Protein AF-A0A0R3X999-F1 (afdb_monomer)

Organism: Hydatigena taeniaeformis (NCBI:txid6205)

Secondary structure (DSSP, 8-state):
-HHHHHHHHHHHHHHHHHHHHHHHHHHHHHHHHHHHHHHHHHHHHHHHHHHHHHHHHHHHHS--SHHHHHHHHHHHHHHHHHHHHHHHHHHHHHHHHHHHHT-

Radius of gyration: 26.02 Å; Cα contacts (8 Å, |Δi|>4): 33; chains: 1; bounding box: 57×19×78 Å

Solvent-accessible surface area (backbone atoms only — not comparable to full-atom values): 5595 Å² total; per-residue (Å²): 111,68,69,58,54,53,50,50,53,52,50,53,53,50,52,50,52,49,50,55,51,48,55,52,49,52,54,51,52,55,51,50,53,50,50,52,42,50,53,50,45,51,54,45,51,52,52,46,53,51,46,52,50,51,49,51,47,44,74,74,74,44,68,95,45,73,68,47,53,51,50,48,52,52,50,50,55,52,43,54,52,46,51,53,50,42,52,53,47,50,52,53,46,51,51,53,54,52,54,61,74,76,107

Mean predicted aligned error: 4.81 Å

Nearest PDB structures (foldseek):
  9cpb-assembly1_5T  TM=7.674E-01  e=9.953E+00  Bos taurus
  5wkq-assembly1_A  TM=5.083E-01  e=4.306E+00  Shigella flexneri
  5nnv-assembly1_A  TM=4.746E-01  e=5.573E+00  Bacillus su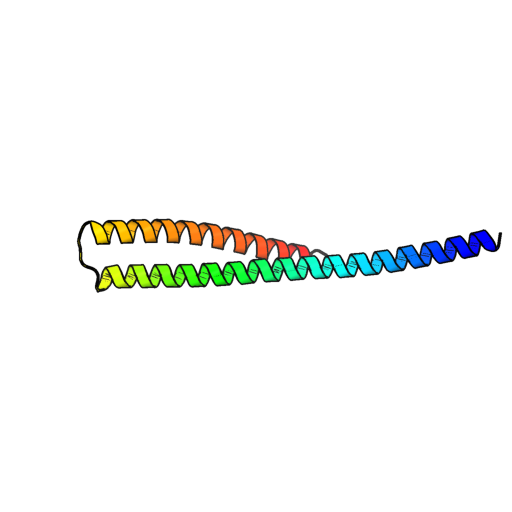btilis subsp. subtilis str. 168

Foldseek 3Di:
DVVVVVVVVVVVVVVVVVVVVVVVVVVVVLVVLLVVLVVLLVVLVVVLVVLVVVLVCCVPPNDPDPVSVVVNVVSVVVNVVSVVVSVVSVVVNVVSVVVVVVD

Structure (mmCIF, N/CA/C/O backbone):
data_AF-A0A0R3X999-F1
#
_entry.id   AF-A0A0R3X999-F1
#
loop_
_atom_site.group_PDB
_atom_site.id
_atom_site.type_symbol
_atom_site.label_atom_id
_atom_site.label_alt_id
_atom_site.label_comp_id
_atom_site.label_asym_id
_atom_site.label_entity_id
_atom_site.label_seq_id
_atom_site.pdbx_PDB_ins_code
_atom_site.Cartn_x
_atom_site.Cartn_y
_atom_site.Cartn_z
_atom_site.occupancy
_atom_site.B_iso_or_equiv
_atom_site.auth_seq_id
_atom_site.auth_comp_id
_atom_site.auth_asym_id
_atom_site.auth_atom_id
_atom_site.pdbx_PDB_model_num
ATOM 1 N N . LEU A 1 1 ? 35.986 -2.238 -42.397 1.00 80.44 1 LEU A N 1
ATOM 2 C CA . LEU A 1 1 ? 34.710 -1.491 -42.340 1.00 80.44 1 LEU A CA 1
ATOM 3 C C . LEU A 1 1 ? 33.533 -2.403 -41.993 1.00 80.44 1 LEU A C 1
ATOM 5 O O . LEU A 1 1 ? 32.859 -2.129 -41.014 1.00 80.44 1 LEU A O 1
ATOM 9 N N . GLU A 1 2 ? 33.337 -3.510 -42.715 1.00 89.06 2 GLU A N 1
ATOM 10 C CA . GLU A 1 2 ? 32.183 -4.416 -42.533 1.00 89.06 2 GLU A CA 1
ATOM 11 C C . GLU A 1 2 ? 32.053 -5.003 -41.119 1.00 89.06 2 GLU A C 1
ATOM 13 O O . GLU A 1 2 ? 30.970 -4.989 -40.543 1.00 89.06 2 GLU A O 1
ATOM 18 N N . LYS A 1 3 ? 33.160 -5.451 -40.506 1.00 90.88 3 LYS A N 1
ATOM 19 C CA . LYS A 1 3 ? 33.144 -5.953 -39.118 1.00 90.88 3 LYS A CA 1
ATOM 20 C C . LYS A 1 3 ? 32.667 -4.897 -38.114 1.00 90.88 3 LYS A C 1
ATOM 22 O O . LYS A 1 3 ? 31.863 -5.208 -37.247 1.00 90.88 3 LYS A O 1
ATOM 27 N N . LEU A 1 4 ? 33.106 -3.647 -38.278 1.00 92.94 4 LEU A N 1
ATOM 28 C CA . LEU A 1 4 ? 32.707 -2.535 -37.411 1.00 92.94 4 LEU A CA 1
ATOM 29 C C . LEU A 1 4 ? 31.224 -2.177 -37.601 1.00 92.94 4 LEU A C 1
ATOM 31 O O . LEU A 1 4 ? 30.532 -1.889 -36.632 1.00 92.94 4 LEU A O 1
ATOM 35 N N . GLN A 1 5 ? 30.714 -2.238 -38.835 1.00 94.12 5 GLN A N 1
ATOM 36 C CA . GLN A 1 5 ? 29.288 -2.038 -39.121 1.00 94.12 5 GLN A CA 1
ATOM 37 C C . GLN A 1 5 ? 28.424 -3.144 -38.502 1.00 94.12 5 GLN A C 1
ATOM 39 O O . GLN A 1 5 ? 27.378 -2.850 -37.925 1.00 94.12 5 GLN A O 1
ATOM 44 N N . ALA A 1 6 ? 28.876 -4.399 -38.565 1.00 94.56 6 ALA A N 1
ATOM 45 C CA . ALA A 1 6 ? 28.196 -5.523 -37.928 1.00 94.56 6 ALA A CA 1
ATOM 46 C C . ALA A 1 6 ? 28.192 -5.401 -36.392 1.00 94.56 6 ALA A C 1
ATOM 48 O O . ALA A 1 6 ? 27.163 -5.633 -35.757 1.00 94.56 6 ALA A O 1
ATOM 49 N N . GLU A 1 7 ? 29.311 -4.990 -35.789 1.00 95.06 7 GLU A N 1
ATOM 50 C CA . GLU A 1 7 ? 29.394 -4.728 -34.347 1.00 95.06 7 GLU A CA 1
ATOM 51 C C . GLU A 1 7 ? 28.509 -3.555 -33.918 1.00 95.06 7 GLU A C 1
ATOM 53 O O . GLU A 1 7 ? 27.792 -3.669 -32.923 1.00 95.06 7 GLU A O 1
ATOM 58 N N . HIS A 1 8 ? 28.489 -2.465 -34.689 1.00 95.38 8 HIS A N 1
ATOM 59 C CA . HIS A 1 8 ? 27.598 -1.335 -34.437 1.00 95.38 8 HIS A CA 1
ATOM 60 C C . HIS A 1 8 ? 26.128 -1.765 -34.492 1.00 95.38 8 HIS A C 1
ATOM 62 O O . HIS A 1 8 ? 25.380 -1.491 -33.559 1.00 95.38 8 HIS A O 1
ATOM 68 N N . ALA A 1 9 ? 25.716 -2.494 -35.535 1.00 95.62 9 ALA A N 1
ATOM 69 C CA . ALA A 1 9 ? 24.346 -2.993 -35.666 1.00 95.62 9 ALA A CA 1
ATOM 70 C C . ALA A 1 9 ? 23.948 -3.906 -34.495 1.00 95.62 9 ALA A C 1
ATOM 72 O O . ALA A 1 9 ? 22.861 -3.762 -33.931 1.00 95.62 9 ALA A O 1
ATOM 73 N N . ARG A 1 10 ? 24.852 -4.800 -34.073 1.00 96.50 10 ARG A N 1
ATOM 74 C CA . ARG A 1 10 ? 24.646 -5.661 -32.903 1.00 96.50 10 ARG A CA 1
ATOM 75 C C . ARG A 1 10 ? 24.492 -4.846 -31.619 1.00 96.50 10 ARG A C 1
ATOM 77 O O . ARG A 1 10 ? 23.602 -5.137 -30.823 1.00 96.50 10 ARG A O 1
ATOM 84 N N . CYS A 1 11 ? 25.333 -3.834 -31.420 1.00 97.00 11 CYS A N 1
ATOM 85 C CA . CYS A 1 11 ? 25.257 -2.944 -30.265 1.00 97.00 11 CYS A CA 1
ATOM 86 C C . CYS A 1 11 ? 23.930 -2.170 -30.250 1.00 97.00 11 CYS A C 1
ATOM 88 O O . CYS A 1 11 ? 23.231 -2.174 -29.239 1.00 97.00 11 CYS A O 1
ATOM 90 N N . SER A 1 12 ? 23.518 -1.596 -31.386 1.00 96.56 12 SER A N 1
ATOM 91 C CA . SER A 1 12 ? 22.228 -0.909 -31.518 1.00 96.56 12 SER A CA 1
ATOM 92 C C . SER A 1 12 ? 21.051 -1.826 -31.176 1.00 96.56 12 SER A C 1
ATOM 94 O O . SER A 1 12 ? 20.165 -1.428 -30.421 1.00 96.56 12 SER A O 1
ATOM 96 N N . GLN A 1 13 ? 21.065 -3.074 -31.656 1.00 97.31 13 GLN A N 1
ATOM 97 C CA . GLN A 1 13 ? 20.022 -4.050 -31.337 1.00 97.31 13 GLN A CA 1
ATOM 98 C C . GLN A 1 13 ? 19.984 -4.381 -29.837 1.00 97.31 13 GLN A C 1
ATOM 100 O O . GLN A 1 13 ? 18.907 -4.463 -29.248 1.00 97.31 13 GLN A O 1
ATOM 105 N N . GLN A 1 14 ? 21.147 -4.543 -29.199 1.00 97.94 14 GLN A N 1
ATOM 106 C CA . GLN A 1 14 ? 21.228 -4.797 -27.759 1.00 97.94 14 GLN A CA 1
ATOM 107 C C . GLN A 1 14 ? 20.728 -3.609 -26.933 1.00 97.94 14 GLN A C 1
ATOM 109 O O . GLN A 1 14 ? 20.003 -3.815 -25.960 1.00 97.94 14 GLN A O 1
ATOM 114 N N . ILE A 1 15 ? 21.069 -2.379 -27.3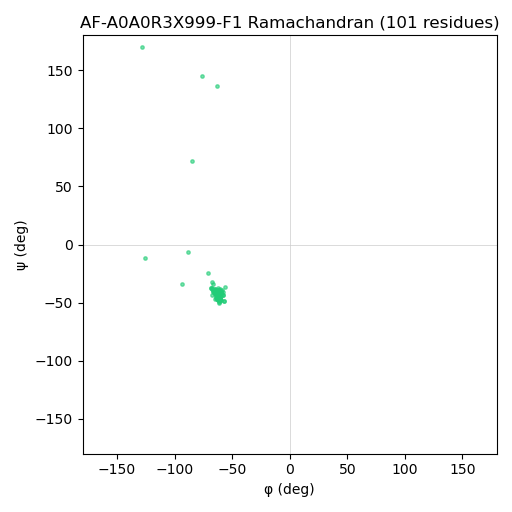26 1.00 97.69 15 ILE A N 1
ATOM 115 C CA . ILE A 1 15 ? 20.574 -1.158 -26.677 1.00 97.69 15 ILE A CA 1
ATOM 116 C C . ILE A 1 15 ? 19.048 -1.105 -26.761 1.00 97.69 15 ILE A C 1
ATOM 118 O O . ILE A 1 15 ? 18.392 -0.927 -25.736 1.00 97.69 15 ILE A O 1
ATOM 122 N N . GLN A 1 16 ? 18.480 -1.344 -27.944 1.00 97.75 16 GLN A N 1
ATOM 123 C CA . GLN A 1 16 ? 17.032 -1.339 -28.140 1.00 97.75 16 GLN A CA 1
ATOM 124 C C . GLN A 1 16 ? 16.332 -2.410 -27.287 1.00 97.75 16 GLN A C 1
ATOM 126 O O . GLN A 1 16 ? 15.330 -2.129 -26.633 1.00 97.75 16 GLN A O 1
ATOM 131 N N . GLN A 1 17 ? 16.883 -3.627 -27.230 1.00 97.75 17 GLN A N 1
ATOM 132 C CA . GLN A 1 17 ? 16.354 -4.692 -26.371 1.00 97.75 17 GLN A CA 1
ATOM 133 C C . GLN A 1 17 ? 16.402 -4.308 -24.888 1.00 97.75 17 GLN A C 1
ATOM 135 O O . GLN A 1 17 ? 15.457 -4.573 -24.145 1.00 97.75 17 GLN A O 1
ATOM 140 N N . LYS A 1 18 ? 17.490 -3.673 -24.441 1.00 97.75 18 LYS A N 1
ATOM 141 C CA . LYS A 1 18 ? 17.641 -3.229 -23.051 1.00 97.75 18 LYS A CA 1
ATOM 142 C C . LYS A 1 18 ? 16.691 -2.087 -22.701 1.00 97.75 18 LYS A C 1
ATOM 144 O O . LYS A 1 18 ? 16.144 -2.102 -21.604 1.00 97.75 18 LYS A O 1
ATOM 149 N N . GLN A 1 19 ? 16.447 -1.159 -23.624 1.00 97.81 19 GLN A N 1
ATOM 150 C CA . GLN A 1 19 ? 15.452 -0.097 -23.456 1.00 97.81 19 GLN A CA 1
ATOM 151 C C . GLN A 1 19 ? 14.042 -0.676 -23.287 1.00 97.81 19 GLN A C 1
ATOM 153 O O . GLN A 1 19 ? 13.366 -0.348 -22.318 1.00 97.81 19 GLN A O 1
ATOM 158 N N . GLN A 1 20 ? 13.643 -1.631 -24.132 1.00 97.81 20 GLN A N 1
ATOM 159 C CA . GLN A 1 20 ? 12.340 -2.302 -24.007 1.00 97.81 20 GLN A CA 1
ATOM 160 C C . GLN A 1 20 ? 12.193 -3.078 -22.687 1.00 97.81 20 GLN A C 1
ATOM 162 O O . GLN A 1 20 ? 11.134 -3.060 -22.054 1.00 97.81 20 GLN A O 1
ATOM 167 N N . GLN A 1 21 ? 13.259 -3.757 -22.248 1.00 98.06 21 GLN A N 1
ATOM 168 C CA . GLN A 1 21 ? 13.281 -4.434 -20.947 1.00 98.06 21 GLN A CA 1
ATOM 169 C C . GLN A 1 21 ? 13.127 -3.439 -19.794 1.00 98.06 21 GLN A C 1
ATOM 171 O O . GLN A 1 21 ? 12.361 -3.698 -18.868 1.00 98.06 21 GLN A O 1
ATOM 176 N N . LEU A 1 22 ? 13.824 -2.302 -19.859 1.00 97.62 22 LEU A N 1
ATOM 177 C CA . LEU A 1 22 ? 13.748 -1.257 -18.845 1.00 97.62 22 LEU A CA 1
ATOM 178 C C . LEU A 1 22 ? 12.335 -0.670 -18.753 1.00 97.62 22 LEU A C 1
ATOM 180 O O . LEU A 1 22 ? 11.786 -0.607 -17.659 1.00 97.62 22 LEU A O 1
ATOM 184 N N . GLU A 1 23 ? 11.718 -0.328 -19.885 1.00 96.56 23 GLU A N 1
ATOM 185 C CA . GLU A 1 23 ? 10.335 0.167 -19.930 1.00 96.56 23 GLU A CA 1
ATOM 186 C C . GLU A 1 23 ? 9.343 -0.835 -19.326 1.00 96.56 23 GLU A C 1
ATOM 188 O O . GLU A 1 23 ? 8.430 -0.459 -18.590 1.00 96.56 23 GLU A O 1
ATOM 193 N N . THR A 1 24 ? 9.535 -2.127 -19.603 1.00 96.62 24 THR A N 1
ATOM 194 C CA . THR A 1 24 ? 8.691 -3.191 -19.042 1.00 96.62 24 THR A CA 1
ATOM 195 C C . THR A 1 24 ? 8.840 -3.273 -17.524 1.00 96.62 24 THR A C 1
ATOM 197 O O . THR A 1 24 ? 7.838 -3.321 -16.811 1.00 96.62 24 THR A O 1
ATOM 200 N N . LEU A 1 25 ? 10.077 -3.253 -17.019 1.00 97.81 25 LEU A N 1
ATOM 201 C CA . LEU A 1 25 ? 10.356 -3.306 -15.583 1.00 97.81 25 L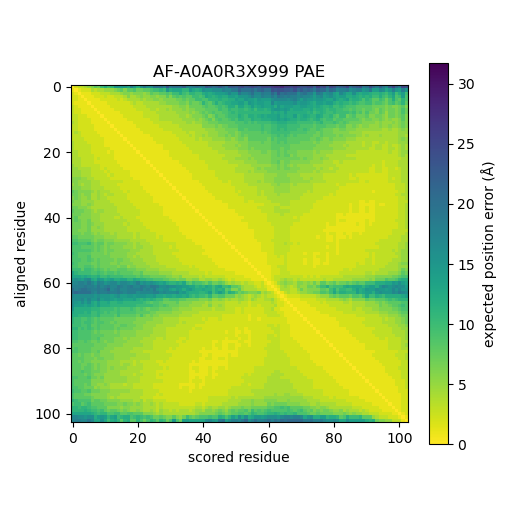EU A CA 1
ATOM 202 C C . LEU A 1 25 ? 9.840 -2.065 -14.850 1.00 97.81 25 LEU A C 1
ATOM 204 O O . LEU A 1 25 ? 9.304 -2.194 -13.754 1.00 97.81 25 LEU A O 1
ATOM 208 N N . MET A 1 26 ? 9.951 -0.879 -15.454 1.00 95.00 26 MET A N 1
ATOM 209 C CA . MET A 1 26 ? 9.406 0.356 -14.883 1.00 95.00 26 MET A CA 1
ATOM 210 C C . MET A 1 26 ? 7.886 0.265 -14.714 1.00 95.00 26 MET A C 1
ATOM 212 O O . MET A 1 26 ? 7.382 0.508 -13.621 1.00 95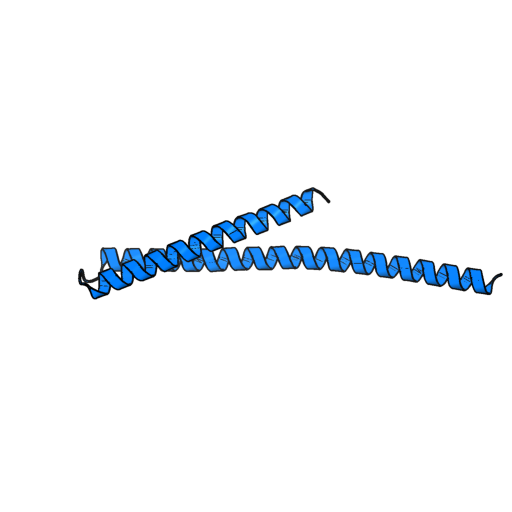.00 26 MET A O 1
ATOM 216 N N . LYS A 1 27 ? 7.164 -0.194 -15.745 1.00 93.81 27 LYS A N 1
ATOM 217 C CA . LYS A 1 27 ? 5.708 -0.405 -15.663 1.00 93.81 27 LYS A CA 1
ATOM 218 C C . LYS A 1 27 ? 5.324 -1.422 -14.589 1.00 93.81 27 LYS A C 1
ATOM 220 O O . LYS A 1 27 ? 4.355 -1.217 -13.864 1.00 93.81 27 LYS A O 1
ATOM 225 N N . GLN A 1 28 ? 6.078 -2.517 -14.476 1.00 96.38 28 GLN A N 1
ATOM 226 C CA . GLN A 1 28 ? 5.846 -3.530 -13.443 1.00 96.38 28 GLN A CA 1
ATOM 227 C C . GLN A 1 28 ? 6.081 -2.981 -12.034 1.00 96.38 28 GLN A C 1
ATOM 229 O O . GLN A 1 28 ? 5.287 -3.258 -11.139 1.00 96.38 28 GLN A O 1
ATOM 234 N N . LEU A 1 29 ? 7.137 -2.190 -11.840 1.00 95.44 29 LEU A N 1
ATOM 235 C CA . LEU A 1 29 ? 7.445 -1.571 -10.555 1.00 95.44 29 LEU A CA 1
ATOM 236 C C . LEU A 1 29 ? 6.331 -0.616 -10.112 1.00 95.44 29 LEU A C 1
ATOM 238 O O . LEU A 1 29 ? 5.905 -0.665 -8.959 1.00 95.44 29 LEU A O 1
ATOM 242 N N . GLU A 1 30 ? 5.835 0.221 -11.024 1.00 93.38 30 GLU A N 1
ATOM 243 C CA . GLU A 1 30 ? 4.720 1.132 -10.746 1.00 93.38 30 GLU A CA 1
ATOM 244 C C . GLU A 1 30 ? 3.442 0.373 -10.376 1.00 93.38 30 GLU A C 1
ATOM 246 O O . GLU A 1 30 ? 2.787 0.709 -9.389 1.00 93.38 30 GLU A O 1
ATOM 251 N N . GLN A 1 31 ? 3.118 -0.682 -11.128 1.00 94.62 31 GLN A N 1
ATOM 252 C CA . GLN A 1 31 ? 1.952 -1.523 -10.863 1.00 94.62 31 GLN A CA 1
ATOM 253 C C . GLN A 1 31 ? 2.038 -2.194 -9.484 1.00 94.62 31 GLN A C 1
ATOM 255 O O . GLN A 1 31 ? 1.085 -2.159 -8.708 1.00 94.62 31 GLN A O 1
ATOM 260 N N . GLN A 1 32 ? 3.201 -2.746 -9.137 1.00 96.75 32 GLN A N 1
ATOM 261 C CA . GLN A 1 32 ? 3.419 -3.360 -7.826 1.00 96.75 32 GLN A CA 1
ATOM 262 C C . GLN A 1 32 ? 3.334 -2.341 -6.688 1.00 96.75 32 GLN A C 1
ATOM 264 O O . GLN A 1 32 ? 2.793 -2.648 -5.625 1.00 96.75 32 GLN A O 1
ATOM 269 N N . ALA A 1 33 ? 3.848 -1.125 -6.886 1.00 96.19 33 ALA A N 1
ATOM 270 C CA . ALA A 1 33 ? 3.743 -0.069 -5.887 1.00 96.19 33 ALA A CA 1
ATOM 271 C C . ALA A 1 33 ? 2.274 0.294 -5.606 1.00 96.19 33 ALA A C 1
ATOM 273 O O . ALA A 1 33 ? 1.886 0.419 -4.442 1.00 96.19 33 ALA A O 1
ATOM 274 N N . GLU A 1 34 ? 1.443 0.397 -6.646 1.00 95.62 34 GLU A N 1
ATOM 275 C CA . GLU A 1 34 ? 0.004 0.648 -6.514 1.00 95.62 34 GLU A CA 1
ATOM 276 C C . GLU A 1 34 ? -0.724 -0.491 -5.787 1.00 95.62 34 GLU A C 1
ATOM 278 O O . GLU A 1 34 ? -1.511 -0.238 -4.871 1.00 95.62 34 GLU A O 1
ATOM 283 N N . GLU A 1 35 ? -0.434 -1.743 -6.143 1.00 97.19 35 GLU A N 1
ATOM 284 C CA . GLU A 1 35 ? -1.026 -2.924 -5.504 1.00 97.19 35 GLU A CA 1
ATOM 285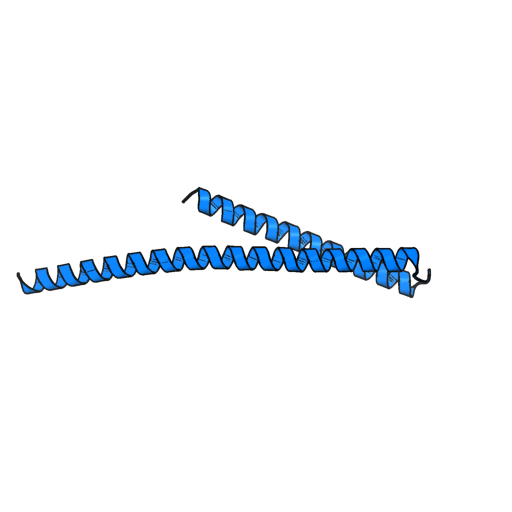 C C . GLU A 1 35 ? -0.673 -3.005 -4.015 1.00 97.19 35 GLU A C 1
ATOM 287 O O . GLU A 1 35 ? -1.547 -3.240 -3.175 1.00 97.19 35 GLU A O 1
ATOM 292 N N . ILE A 1 36 ? 0.590 -2.744 -3.661 1.00 97.75 36 ILE A N 1
ATOM 293 C CA . ILE A 1 36 ? 1.046 -2.722 -2.266 1.00 97.75 36 ILE A CA 1
ATOM 294 C C . ILE A 1 36 ? 0.329 -1.622 -1.484 1.00 97.75 36 ILE A C 1
ATOM 296 O O . ILE A 1 36 ? -0.135 -1.867 -0.367 1.00 97.75 36 ILE A O 1
ATOM 300 N N . LEU A 1 37 ? 0.246 -0.411 -2.039 1.00 97.81 37 LEU A N 1
ATOM 301 C CA . LEU A 1 37 ? -0.424 0.707 -1.376 1.00 97.81 37 LEU A CA 1
ATOM 302 C C . LEU A 1 37 ? -1.913 0.414 -1.176 1.00 97.81 37 LEU A C 1
ATOM 304 O O . LEU A 1 37 ? -2.420 0.604 -0.072 1.00 97.81 37 LEU A O 1
ATOM 308 N N . THR A 1 38 ? -2.582 -0.115 -2.199 1.00 97.62 38 THR A N 1
ATOM 309 C CA . THR A 1 38 ? -4.003 -0.486 -2.148 1.00 97.62 38 THR A CA 1
ATOM 310 C C . THR A 1 38 ? -4.258 -1.558 -1.093 1.00 97.62 38 THR A C 1
ATOM 312 O O . THR A 1 38 ? -5.061 -1.345 -0.187 1.00 97.62 38 THR A O 1
ATOM 315 N N . THR A 1 39 ? -3.487 -2.646 -1.114 1.00 98.31 39 THR A N 1
ATOM 316 C CA . THR A 1 39 ? -3.616 -3.741 -0.139 1.00 98.31 39 THR A CA 1
ATOM 317 C C . THR A 1 39 ? -3.394 -3.249 1.294 1.00 98.31 39 THR A C 1
ATOM 319 O O . THR A 1 39 ? -4.115 -3.627 2.218 1.00 98.31 39 THR A O 1
ATOM 322 N N . LYS A 1 40 ? -2.404 -2.371 1.512 1.00 98.19 40 LYS A N 1
ATOM 323 C CA . LYS A 1 40 ? -2.153 -1.795 2.841 1.00 98.19 40 LYS A CA 1
ATOM 324 C C . LYS A 1 40 ? -3.286 -0.882 3.304 1.00 98.19 40 LYS A C 1
ATOM 326 O O . LYS A 1 40 ? -3.645 -0.927 4.478 1.00 98.19 40 LYS A O 1
ATOM 331 N N . ILE A 1 41 ? -3.844 -0.069 2.408 1.00 98.38 41 ILE A N 1
ATOM 332 C CA . ILE A 1 41 ? -5.005 0.785 2.694 1.00 98.38 41 ILE A CA 1
ATOM 333 C C . ILE A 1 41 ? -6.207 -0.075 3.099 1.00 98.38 41 ILE A C 1
ATOM 335 O O . ILE A 1 41 ? -6.842 0.214 4.113 1.00 98.38 41 ILE A O 1
ATOM 339 N N . GLU A 1 42 ? -6.487 -1.154 2.369 1.00 98.38 42 GLU A N 1
ATOM 340 C CA . GLU A 1 42 ? -7.578 -2.085 2.681 1.00 98.38 42 GLU A CA 1
ATOM 341 C C . GLU A 1 42 ? -7.379 -2.759 4.044 1.00 98.38 42 GLU A C 1
ATOM 343 O O . GLU A 1 42 ? -8.287 -2.749 4.876 1.00 98.38 42 GLU A O 1
ATOM 348 N N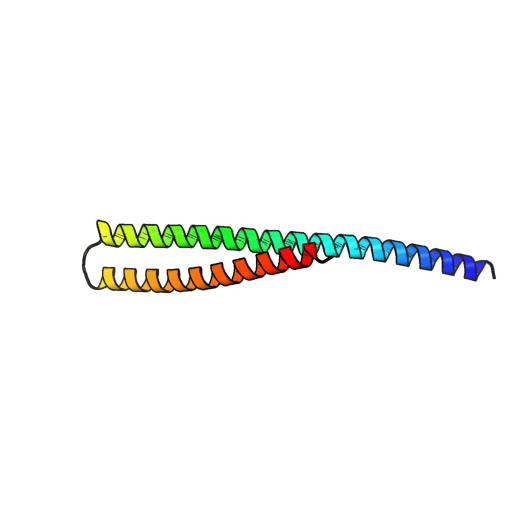 . ALA A 1 43 ? -6.172 -3.261 4.325 1.00 98.44 43 ALA A N 1
ATOM 349 C CA . ALA A 1 43 ? -5.853 -3.896 5.602 1.00 98.44 43 ALA A CA 1
ATOM 350 C C . ALA A 1 43 ? -5.990 -2.931 6.794 1.00 98.44 43 ALA A C 1
ATOM 352 O O . ALA A 1 43 ? -6.557 -3.290 7.829 1.00 98.44 43 ALA A O 1
ATOM 353 N N . LEU A 1 44 ? -5.509 -1.689 6.658 1.00 98.25 44 LEU A N 1
ATOM 354 C CA . LEU A 1 44 ? -5.670 -0.670 7.700 1.00 98.25 44 LEU A CA 1
ATOM 355 C C . LEU A 1 44 ? -7.133 -0.260 7.874 1.00 98.25 44 LEU A C 1
ATOM 357 O O . LEU A 1 44 ? -7.569 -0.064 9.005 1.00 98.25 44 LEU A O 1
ATOM 361 N N . THR A 1 45 ? -7.895 -0.167 6.784 1.00 98.44 45 THR A N 1
ATOM 362 C CA . THR A 1 45 ? -9.333 0.134 6.836 1.00 98.44 45 THR A CA 1
ATOM 363 C C . THR A 1 45 ? -10.089 -0.961 7.585 1.00 98.44 45 THR A C 1
ATOM 365 O O . THR A 1 45 ? -10.873 -0.657 8.480 1.00 98.44 45 THR A O 1
ATOM 368 N N . ALA A 1 46 ? -9.801 -2.234 7.300 1.00 98.50 46 ALA A N 1
ATOM 369 C CA . ALA A 1 46 ? -10.396 -3.360 8.016 1.00 98.50 46 ALA A CA 1
ATOM 370 C C . ALA A 1 46 ? -10.045 -3.342 9.515 1.00 98.50 46 ALA A C 1
ATOM 372 O O . ALA A 1 46 ? -10.933 -3.460 10.359 1.00 98.50 46 ALA A O 1
ATOM 373 N N . SER A 1 47 ? -8.770 -3.115 9.851 1.00 98.12 47 SER A N 1
ATOM 374 C CA . SER A 1 47 ? -8.314 -2.991 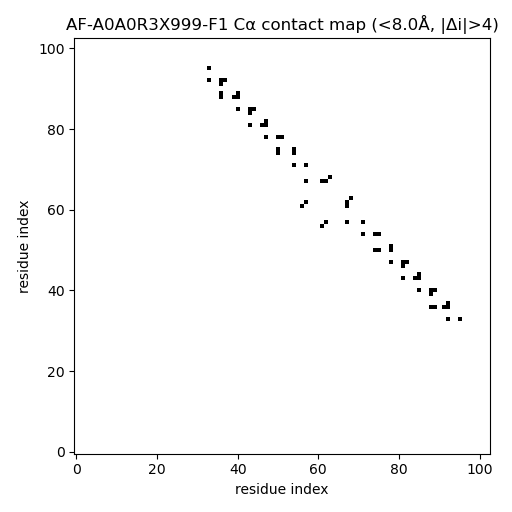11.243 1.00 98.12 47 SER A CA 1
ATOM 375 C C . SER A 1 47 ? -8.988 -1.820 11.968 1.00 98.12 47 SER A C 1
ATOM 377 O O . SER A 1 47 ? -9.365 -1.942 13.133 1.00 98.12 47 SER A O 1
ATOM 379 N N . LEU A 1 48 ? -9.208 -0.695 11.276 1.00 97.88 48 LEU A N 1
ATOM 380 C CA . LEU A 1 48 ? -9.930 0.455 11.815 1.00 97.88 48 LEU A CA 1
ATOM 381 C C . LEU A 1 48 ? -11.386 0.100 12.147 1.00 97.88 48 LEU A C 1
ATOM 383 O O . LEU A 1 48 ? -11.843 0.382 13.254 1.00 97.88 48 LEU A O 1
ATOM 387 N N . CYS A 1 49 ? -12.085 -0.569 11.225 1.00 97.88 49 CYS A N 1
ATOM 388 C CA . CYS A 1 49 ? -13.451 -1.043 11.447 1.00 97.88 49 CYS A CA 1
ATOM 389 C C . CYS A 1 49 ? -13.542 -2.016 12.631 1.00 97.88 49 CYS A C 1
ATOM 391 O O . CYS A 1 49 ? -14.471 -1.923 13.430 1.00 97.88 49 CYS A O 1
ATOM 393 N N . GLU A 1 50 ? -12.571 -2.920 12.781 1.00 97.69 50 GLU A N 1
ATOM 394 C CA . GLU A 1 50 ? -12.505 -3.837 13.923 1.00 97.69 50 GLU A CA 1
ATOM 395 C C . GLU A 1 50 ? -12.333 -3.078 15.249 1.00 97.69 50 GLU A C 1
ATOM 397 O O . GLU A 1 50 ? -13.024 -3.359 16.230 1.00 97.69 50 GLU A O 1
ATOM 402 N N . LYS A 1 51 ? -11.452 -2.068 15.286 1.00 96.44 51 LYS A N 1
ATOM 403 C CA . LYS A 1 51 ? -11.263 -1.218 16.473 1.00 96.44 51 LYS A CA 1
ATOM 404 C C . LYS A 1 51 ? -12.533 -0.447 16.825 1.00 96.44 51 LYS A C 1
ATOM 406 O O . LYS A 1 51 ? -12.886 -0.387 18.001 1.00 96.44 51 LYS A O 1
ATOM 411 N N . ASP A 1 52 ? -13.234 0.089 15.830 1.00 97.31 52 ASP A N 1
ATOM 412 C CA . ASP A 1 52 ? -14.511 0.780 16.028 1.00 97.31 52 ASP A CA 1
ATOM 413 C C . ASP A 1 52 ? -15.597 -0.156 16.571 1.00 97.31 52 ASP A C 1
ATOM 415 O O . ASP A 1 52 ? -16.300 0.204 17.517 1.00 97.31 52 ASP A O 1
ATOM 419 N N . ALA A 1 53 ? -15.688 -1.380 16.046 1.00 97.12 53 ALA A N 1
ATOM 420 C CA . ALA A 1 53 ? -16.607 -2.395 16.555 1.00 97.12 53 ALA A CA 1
ATOM 421 C C . ALA A 1 53 ? -16.288 -2.773 18.011 1.00 97.12 53 ALA A C 1
ATOM 423 O O . ALA A 1 53 ? -17.191 -2.835 18.847 1.00 97.12 53 ALA A O 1
ATOM 424 N N . ASN A 1 54 ? -15.007 -2.958 18.341 1.00 95.69 54 ASN A N 1
ATOM 425 C CA . ASN A 1 54 ? -14.570 -3.274 19.701 1.00 95.69 54 ASN A CA 1
ATOM 426 C C . ASN A 1 54 ? -14.872 -2.132 20.682 1.00 95.69 54 ASN A C 1
ATOM 428 O O . ASN A 1 54 ? -15.363 -2.379 21.784 1.00 95.69 54 ASN A O 1
ATOM 432 N N . LEU A 1 55 ? -14.633 -0.879 20.282 1.00 96.06 55 LEU A N 1
ATOM 433 C CA . LEU A 1 55 ? -14.986 0.295 21.082 1.00 96.06 55 LEU A CA 1
ATOM 434 C C . LEU A 1 55 ? -16.498 0.371 21.328 1.00 96.06 55 LEU A C 1
ATOM 436 O O . LEU A 1 55 ? -16.921 0.544 22.472 1.00 96.06 55 LEU A O 1
ATOM 440 N N . ALA A 1 56 ? -17.311 0.184 20.285 1.00 95.75 56 ALA A N 1
ATOM 441 C CA . ALA A 1 56 ? -18.767 0.185 20.402 1.00 95.75 56 ALA A CA 1
ATOM 442 C C . ALA A 1 56 ? -19.275 -0.946 21.313 1.00 95.75 56 ALA A C 1
ATOM 444 O O . ALA A 1 56 ? -20.181 -0.738 22.124 1.00 95.75 56 ALA A O 1
ATOM 445 N N . LEU A 1 57 ? -18.669 -2.135 21.238 1.00 95.31 57 LEU A N 1
ATOM 446 C CA . LEU A 1 57 ? -19.016 -3.266 22.097 1.00 95.31 57 LEU A CA 1
ATOM 447 C C . LEU A 1 57 ? -18.716 -2.970 23.570 1.00 95.31 57 LEU A C 1
ATOM 449 O O . LEU A 1 57 ? -19.555 -3.236 24.431 1.00 95.31 57 LEU A O 1
ATOM 453 N N . ILE A 1 58 ? -17.558 -2.375 23.868 1.00 93.56 58 ILE A N 1
ATOM 454 C CA . ILE A 1 58 ? -17.200 -1.990 25.239 1.00 93.56 58 ILE A CA 1
ATOM 455 C C . ILE A 1 58 ? -18.150 -0.903 25.761 1.00 93.56 58 ILE A C 1
ATOM 457 O O . ILE A 1 58 ? -18.576 -0.962 26.912 1.00 93.56 58 ILE A O 1
ATOM 461 N N . GLN A 1 59 ? -18.537 0.057 24.921 1.00 90.38 59 GLN A N 1
ATOM 462 C CA . GLN A 1 59 ? -19.478 1.115 25.301 1.00 90.38 59 GLN A CA 1
ATOM 463 C C . GLN A 1 59 ? -20.893 0.591 25.581 1.00 90.38 59 GLN A C 1
ATOM 465 O O . GLN A 1 59 ? -21.578 1.126 26.449 1.00 90.38 59 GLN A O 1
ATOM 470 N N . THR A 1 60 ? -21.336 -0.441 24.860 1.00 92.94 60 THR A N 1
ATOM 471 C CA . THR A 1 60 ? -22.713 -0.959 24.946 1.00 92.94 60 THR A CA 1
ATOM 472 C C . THR A 1 60 ? -22.878 -2.111 25.933 1.00 92.94 60 THR A C 1
ATOM 474 O O . THR A 1 60 ? -23.925 -2.226 26.565 1.00 92.94 60 THR A O 1
ATOM 477 N N . THR A 1 61 ? -21.861 -2.962 26.078 1.00 90.75 61 THR A N 1
ATOM 478 C CA . THR A 1 61 ? -21.930 -4.198 26.882 1.00 90.75 61 THR A CA 1
ATOM 479 C C . THR A 1 61 ? -20.829 -4.312 27.933 1.00 90.75 61 THR A C 1
ATOM 481 O O . THR A 1 61 ? -20.885 -5.189 28.796 1.00 90.75 61 THR A O 1
ATOM 484 N N . GLY A 1 62 ? -19.816 -3.447 27.875 1.00 84.69 62 GLY A N 1
ATOM 485 C CA . GLY A 1 62 ? -18.645 -3.535 28.732 1.00 84.69 62 GLY A CA 1
ATOM 486 C C . GLY A 1 62 ? -18.916 -3.056 30.163 1.00 84.69 62 GLY A C 1
ATOM 487 O O . GLY A 1 62 ? -19.653 -2.088 30.376 1.00 84.69 62 GLY A O 1
ATOM 488 N N . PRO A 1 63 ? -18.284 -3.684 31.171 1.00 84.81 63 PRO A N 1
ATOM 489 C CA . PRO A 1 63 ? -18.357 -3.205 32.543 1.00 84.81 63 PRO A CA 1
ATOM 490 C C . PRO A 1 63 ? -17.726 -1.812 32.647 1.00 84.81 63 PRO A C 1
ATOM 492 O O . PRO A 1 63 ? -16.647 -1.568 32.113 1.00 84.81 63 PRO A O 1
ATOM 495 N N . GLN A 1 64 ? -18.368 -0.895 33.367 1.00 86.06 64 GLN A N 1
ATOM 496 C CA . GLN A 1 64 ? -17.862 0.467 33.572 1.00 86.06 64 GLN A CA 1
ATOM 497 C C . GLN A 1 64 ? -16.874 0.491 34.743 1.00 86.06 64 GLN A C 1
ATOM 499 O O . GLN A 1 64 ? -17.181 0.949 35.841 1.00 86.06 64 GLN A O 1
ATOM 504 N N . ASN A 1 65 ? -15.691 -0.083 34.523 1.00 91.25 65 ASN A N 1
ATOM 505 C CA . ASN A 1 65 ? -14.624 -0.161 35.516 1.00 91.25 65 ASN A CA 1
ATOM 506 C C . ASN A 1 65 ? -13.287 0.352 34.959 1.00 91.25 65 ASN A C 1
ATOM 508 O O . ASN A 1 65 ? -13.125 0.583 33.760 1.00 91.25 65 ASN A O 1
ATOM 512 N N . THR A 1 66 ? -12.303 0.514 35.844 1.00 91.44 66 THR A N 1
ATOM 513 C CA . THR A 1 66 ? -10.979 1.047 35.493 1.00 91.44 66 THR A CA 1
ATOM 514 C C . THR A 1 66 ? -10.288 0.246 34.388 1.00 91.44 66 THR A C 1
ATOM 516 O O . THR A 1 66 ? -9.641 0.834 33.527 1.00 91.44 66 THR A O 1
ATOM 519 N N . ALA A 1 67 ? -10.445 -1.081 34.373 1.00 90.94 67 ALA A N 1
ATOM 520 C CA . ALA A 1 67 ? -9.843 -1.939 33.354 1.00 90.94 67 ALA A CA 1
ATOM 521 C C . ALA A 1 67 ? -10.465 -1.707 31.966 1.00 90.94 67 ALA A C 1
ATOM 523 O O . ALA A 1 67 ? -9.743 -1.579 30.980 1.00 90.94 67 ALA A O 1
ATOM 524 N N . SER A 1 68 ? -11.792 -1.587 31.899 1.00 91.75 68 SER A N 1
ATOM 525 C CA . SER A 1 68 ? -12.528 -1.261 30.675 1.00 91.75 68 SER A CA 1
ATOM 526 C C . SER A 1 68 ? -12.142 0.116 30.134 1.00 91.75 68 SER A C 1
ATOM 528 O O . SER A 1 68 ? -11.811 0.252 28.958 1.00 91.75 68 SER A O 1
ATOM 530 N N . ASN A 1 69 ? -12.039 1.122 31.007 1.00 91.81 69 ASN A N 1
ATOM 531 C CA . ASN A 1 69 ? -11.602 2.465 30.617 1.00 91.81 69 ASN A CA 1
ATOM 532 C C . ASN A 1 69 ? -10.165 2.476 30.068 1.00 91.81 69 ASN A C 1
ATOM 534 O O . ASN A 1 69 ? -9.887 3.150 29.077 1.00 91.81 69 ASN A O 1
ATOM 538 N N . GLN A 1 70 ? -9.256 1.693 30.661 1.00 94.31 70 GLN A N 1
ATOM 539 C CA . GLN A 1 70 ? -7.899 1.524 30.131 1.00 94.31 70 GLN A CA 1
ATOM 540 C C . GLN A 1 70 ? -7.892 0.828 28.765 1.00 94.31 70 GLN A C 1
ATOM 542 O O . GLN A 1 70 ? -7.116 1.212 27.890 1.00 94.31 70 GLN A O 1
ATOM 547 N N . ALA A 1 71 ? -8.745 -0.180 28.562 1.00 92.94 71 ALA A N 1
ATOM 548 C CA . ALA A 1 71 ? -8.881 -0.853 27.274 1.00 92.94 71 ALA A CA 1
ATOM 549 C C . ALA A 1 71 ? -9.403 0.106 26.191 1.00 92.94 71 ALA A C 1
ATOM 551 O O . ALA A 1 71 ? -8.818 0.174 25.112 1.00 92.94 71 ALA A O 1
ATOM 552 N N . VAL A 1 72 ? -10.428 0.907 26.503 1.00 95.69 72 VAL A N 1
ATOM 553 C CA . VAL A 1 72 ? -10.945 1.958 25.610 1.00 95.69 72 VAL A CA 1
ATOM 554 C C . VAL A 1 72 ? -9.840 2.937 25.233 1.00 95.69 72 VAL A C 1
ATOM 556 O O . VAL A 1 72 ? -9.646 3.209 24.054 1.00 95.69 72 VAL A O 1
ATOM 559 N N . GLN A 1 73 ? -9.072 3.432 26.205 1.00 96.25 73 GLN A N 1
ATOM 560 C CA . GLN A 1 73 ? -8.003 4.389 25.929 1.00 96.25 73 GLN A CA 1
ATOM 561 C C . GLN A 1 73 ? -6.919 3.801 25.014 1.00 96.25 73 GLN A C 1
ATOM 563 O O . GLN A 1 73 ? -6.479 4.467 24.078 1.00 96.25 73 GLN A O 1
ATOM 568 N N . LYS A 1 74 ? -6.518 2.541 25.234 1.00 96.31 74 LYS A N 1
ATOM 569 C CA . LYS A 1 74 ? -5.563 1.847 24.355 1.00 96.31 74 LYS A CA 1
ATOM 570 C C . LYS A 1 74 ? -6.098 1.709 22.930 1.00 96.31 74 LYS A C 1
ATOM 572 O O . LYS A 1 74 ? -5.403 2.082 21.990 1.00 96.31 74 LYS A O 1
ATOM 577 N N . LEU A 1 75 ? -7.335 1.235 22.777 1.00 96.69 75 LEU A N 1
ATOM 578 C CA . LEU A 1 75 ? -7.970 1.065 21.468 1.00 96.69 75 LEU A CA 1
ATOM 579 C C . LEU A 1 75 ? -8.123 2.399 20.728 1.00 96.69 75 LEU A C 1
ATOM 581 O O . LEU A 1 75 ? -7.905 2.445 19.520 1.00 96.69 75 LEU A O 1
ATOM 585 N N . THR A 1 76 ? -8.436 3.486 21.436 1.00 97.38 76 THR A N 1
ATOM 586 C CA . THR A 1 76 ? -8.498 4.837 20.860 1.00 97.38 76 THR A CA 1
ATOM 587 C C . THR A 1 76 ? -7.132 5.298 20.349 1.00 97.38 76 THR A C 1
ATOM 589 O O . THR A 1 76 ? -7.033 5.745 19.210 1.00 97.38 76 THR A O 1
ATOM 592 N N . ASN A 1 77 ? -6.062 5.119 21.127 1.00 98.00 77 ASN A N 1
ATOM 593 C CA . ASN A 1 77 ? -4.712 5.502 20.695 1.00 98.00 77 ASN A CA 1
ATOM 594 C C . ASN A 1 77 ? -4.243 4.689 19.470 1.00 98.00 77 ASN A C 1
ATOM 596 O O . ASN A 1 77 ? -3.633 5.219 18.537 1.00 98.00 77 ASN A O 1
ATOM 600 N N . GLU A 1 78 ? -4.537 3.386 19.453 1.00 97.50 78 GLU A N 1
ATOM 601 C CA . GLU A 1 78 ? -4.251 2.519 18.306 1.00 97.50 78 GLU A CA 1
ATOM 602 C C . GLU A 1 78 ? -5.056 2.944 17.071 1.00 97.50 78 GLU A C 1
ATOM 604 O O . GLU A 1 78 ? -4.502 3.033 15.974 1.00 97.50 78 GLU A O 1
ATOM 609 N N . LYS A 1 79 ? -6.341 3.273 17.250 1.00 97.88 79 LYS A N 1
ATOM 610 C CA . LYS A 1 79 ? -7.215 3.804 16.199 1.00 97.88 79 LYS A CA 1
ATOM 611 C C . LYS A 1 79 ? -6.639 5.084 15.586 1.00 97.88 79 LYS A C 1
ATOM 613 O O . LYS A 1 79 ? -6.546 5.175 14.365 1.00 97.88 79 LYS A O 1
ATOM 618 N N . GLU A 1 80 ? -6.218 6.049 16.400 1.00 98.25 80 GLU A N 1
ATOM 619 C CA . GLU A 1 80 ? -5.616 7.308 15.929 1.00 98.25 80 GLU A CA 1
ATOM 620 C C . GLU A 1 80 ? -4.322 7.072 15.135 1.00 98.25 80 GLU A C 1
ATOM 622 O O . GLU A 1 80 ? -4.084 7.693 14.090 1.00 98.25 80 GLU A O 1
ATOM 627 N N . THR A 1 81 ? -3.506 6.118 15.589 1.00 98.12 81 THR A N 1
ATOM 628 C CA . THR A 1 81 ? -2.286 5.706 14.884 1.00 98.12 81 THR A CA 1
ATOM 629 C C . THR A 1 81 ? -2.620 5.122 13.510 1.00 98.12 81 THR A C 1
ATOM 631 O O . THR A 1 81 ? -2.044 5.543 12.503 1.00 98.12 81 THR A O 1
ATOM 634 N N . ILE A 1 82 ? -3.591 4.204 13.444 1.00 98.06 82 ILE A N 1
ATOM 635 C CA . ILE A 1 82 ? -4.057 3.593 12.191 1.00 98.06 82 ILE A CA 1
ATOM 636 C C . ILE A 1 82 ? -4.630 4.656 11.248 1.00 98.06 82 ILE A C 1
ATOM 638 O O . ILE A 1 82 ? -4.300 4.660 10.065 1.00 98.06 82 ILE A O 1
ATOM 642 N N . GLN A 1 83 ? -5.433 5.599 11.751 1.00 98.25 83 GLN A N 1
ATOM 643 C CA . GLN A 1 83 ? -5.989 6.690 10.942 1.00 98.25 83 GLN A CA 1
ATOM 644 C C . GLN A 1 83 ? -4.899 7.579 10.338 1.00 98.25 83 GLN A C 1
ATOM 646 O O . GLN A 1 83 ? -4.983 7.963 9.168 1.00 98.25 83 GLN A O 1
ATOM 651 N N . THR A 1 84 ? -3.855 7.878 11.112 1.00 98.31 84 THR A N 1
ATOM 652 C CA . THR A 1 84 ? -2.708 8.656 10.632 1.00 98.31 84 THR A CA 1
ATOM 653 C C . THR A 1 84 ? -1.983 7.920 9.505 1.00 98.31 84 THR A C 1
ATOM 655 O O . THR A 1 84 ? -1.723 8.510 8.454 1.00 98.31 84 THR A O 1
ATOM 658 N N . GLN A 1 85 ? -1.714 6.624 9.683 1.00 98.19 85 GLN A N 1
ATOM 659 C CA . GLN A 1 85 ? -1.081 5.788 8.659 1.00 98.19 85 GLN A CA 1
ATOM 660 C C . GLN A 1 85 ? -1.945 5.667 7.397 1.00 98.19 85 GLN A C 1
ATOM 662 O O . GLN A 1 85 ? -1.440 5.819 6.287 1.00 98.19 85 GLN A O 1
ATOM 667 N N . LEU A 1 86 ? -3.255 5.459 7.553 1.00 98.25 86 LEU A N 1
ATOM 668 C CA . LEU A 1 86 ? -4.200 5.350 6.443 1.00 98.25 86 LEU A CA 1
ATOM 669 C C . LEU A 1 86 ? -4.221 6.628 5.597 1.00 98.25 86 LEU A C 1
ATOM 671 O O . LEU A 1 86 ? -4.159 6.561 4.368 1.00 98.25 86 LEU A O 1
ATOM 675 N N . ARG A 1 87 ? -4.242 7.800 6.246 1.00 98.25 87 ARG A N 1
ATOM 676 C CA . ARG A 1 87 ? -4.167 9.096 5.560 1.00 98.25 87 ARG A CA 1
ATOM 677 C C . ARG A 1 87 ? -2.864 9.233 4.769 1.00 98.25 87 ARG A C 1
ATOM 679 O O . ARG A 1 87 ? -2.904 9.620 3.605 1.00 98.25 87 ARG A O 1
ATOM 686 N N . GLN A 1 88 ? -1.724 8.895 5.374 1.00 98.12 88 GLN A N 1
ATOM 687 C CA . GLN A 1 88 ? -0.419 8.963 4.705 1.00 98.12 88 GLN A CA 1
ATOM 688 C C . GLN A 1 88 ? -0.348 8.045 3.479 1.00 98.12 88 GLN A C 1
ATOM 690 O O . GLN A 1 88 ? 0.094 8.478 2.418 1.00 98.12 88 GLN A O 1
ATOM 695 N N . LEU A 1 89 ? -0.814 6.798 3.601 1.00 97.81 89 LEU A N 1
ATOM 696 C CA . LEU A 1 89 ? -0.811 5.847 2.487 1.00 97.81 89 LEU A CA 1
ATOM 697 C C . LEU A 1 89 ? -1.773 6.252 1.371 1.00 97.81 89 LEU A C 1
ATOM 699 O O . LEU A 1 89 ? -1.434 6.098 0.201 1.00 97.81 89 LEU A O 1
ATOM 703 N N . THR A 1 90 ? -2.933 6.814 1.719 1.00 97.50 90 THR A N 1
ATOM 704 C CA . THR A 1 90 ? -3.883 7.348 0.732 1.00 97.50 90 THR A CA 1
ATOM 705 C C . THR A 1 90 ? -3.233 8.462 -0.084 1.00 97.50 90 THR A C 1
ATOM 707 O O . THR A 1 90 ? -3.245 8.401 -1.309 1.00 97.50 90 THR A O 1
ATOM 710 N N . PHE A 1 91 ? -2.558 9.414 0.572 1.00 97.88 91 PHE A N 1
ATOM 711 C CA . PHE A 1 91 ? -1.819 10.462 -0.136 1.00 97.88 91 PHE A CA 1
ATOM 712 C C . PHE A 1 91 ? -0.690 9.912 -1.008 1.00 97.88 91 PHE A C 1
ATOM 714 O O . PHE A 1 91 ? -0.508 10.382 -2.127 1.00 97.88 91 PHE A O 1
ATOM 721 N N . ALA A 1 92 ? 0.058 8.915 -0.528 1.00 97.25 92 ALA A N 1
ATOM 722 C CA . ALA A 1 92 ? 1.119 8.291 -1.314 1.00 97.25 92 ALA A CA 1
ATOM 723 C C . ALA A 1 92 ? 0.571 7.608 -2.579 1.00 97.25 92 ALA A C 1
ATOM 725 O O . ALA A 1 92 ? 1.154 7.746 -3.653 1.00 97.25 92 ALA A O 1
ATOM 726 N N . ARG A 1 93 ? -0.567 6.911 -2.470 1.00 97.19 93 ARG A N 1
ATOM 727 C CA . ARG A 1 93 ? -1.246 6.281 -3.611 1.00 97.19 93 ARG A CA 1
ATOM 728 C C . ARG A 1 93 ? -1.742 7.322 -4.609 1.00 97.19 93 ARG A C 1
ATOM 730 O O . ARG A 1 93 ? -1.527 7.161 -5.805 1.00 97.19 93 ARG A O 1
ATOM 737 N N . ASP A 1 94 ? -2.373 8.386 -4.127 1.00 96.12 94 ASP A N 1
ATOM 738 C CA . ASP A 1 94 ? -2.911 9.432 -4.996 1.00 96.12 94 ASP A CA 1
A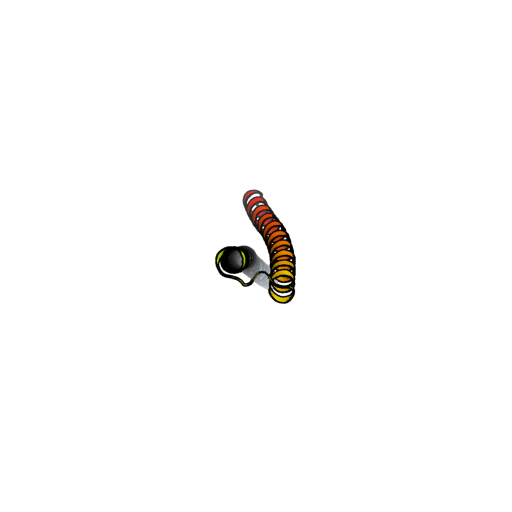TOM 739 C C . ASP A 1 94 ? -1.778 10.184 -5.716 1.00 96.12 94 ASP A C 1
ATOM 741 O O . ASP A 1 94 ? -1.870 10.436 -6.914 1.00 96.12 94 ASP A O 1
ATOM 745 N N . ALA A 1 95 ? -0.658 10.450 -5.033 1.00 95.69 95 ALA A N 1
ATOM 746 C CA . ALA A 1 95 ? 0.535 11.025 -5.654 1.00 95.69 95 ALA A CA 1
ATOM 747 C C . ALA A 1 95 ? 1.127 10.115 -6.745 1.00 95.69 95 ALA A C 1
ATOM 749 O O . ALA A 1 95 ? 1.498 10.604 -7.812 1.00 95.69 95 ALA A O 1
ATOM 750 N N . LEU A 1 96 ? 1.178 8.797 -6.511 1.00 93.81 96 LEU A N 1
ATOM 751 C CA . LEU A 1 96 ? 1.616 7.824 -7.517 1.00 93.81 96 LEU A CA 1
ATOM 752 C C . LEU A 1 96 ? 0.671 7.805 -8.731 1.00 93.81 96 LEU A C 1
ATOM 754 O O . LEU A 1 96 ? 1.129 7.770 -9.872 1.00 93.81 96 LEU A O 1
ATOM 758 N N . ALA A 1 97 ? -0.642 7.870 -8.500 1.00 92.75 97 ALA A N 1
ATOM 759 C CA . ALA A 1 97 ? -1.634 7.928 -9.569 1.00 92.75 97 ALA A CA 1
ATOM 760 C C . ALA A 1 97 ? -1.502 9.209 -10.413 1.00 92.75 97 ALA A C 1
ATOM 762 O O . ALA A 1 97 ? -1.571 9.143 -11.640 1.00 92.75 97 ALA A O 1
ATOM 763 N N . GLU A 1 98 ? -1.262 10.362 -9.784 1.00 93.50 98 GLU A N 1
ATOM 764 C CA . GLU A 1 98 ? -1.010 11.621 -10.498 1.00 93.50 98 GLU A CA 1
ATOM 765 C C . GLU A 1 98 ? 0.308 11.593 -11.278 1.00 93.50 98 GLU A C 1
ATOM 767 O O . GLU A 1 98 ? 0.351 12.032 -12.427 1.00 93.50 98 GLU A O 1
ATOM 772 N N . GLN A 1 99 ? 1.369 11.005 -10.714 1.00 90.00 99 GLN A N 1
ATOM 773 C CA . GLN A 1 99 ? 2.636 10.836 -11.425 1.00 90.00 99 GLN A CA 1
ATOM 774 C C . GLN A 1 99 ? 2.461 10.018 -12.712 1.00 90.00 99 GLN A C 1
ATOM 776 O O . GLN A 1 99 ? 3.057 10.364 -13.727 1.00 90.00 99 GLN A O 1
ATOM 781 N N . ARG A 1 100 ? 1.625 8.971 -12.699 1.00 86.25 100 ARG A N 1
ATOM 782 C CA . ARG A 1 100 ? 1.337 8.159 -13.896 1.00 86.25 100 ARG A CA 1
ATOM 783 C C . ARG A 1 100 ? 0.562 8.922 -14.966 1.00 86.25 100 ARG A C 1
ATOM 785 O O . ARG A 1 100 ? 0.765 8.662 -16.141 1.00 86.25 100 ARG A O 1
ATOM 792 N N . LYS A 1 101 ? -0.314 9.858 -14.585 1.00 87.44 101 LYS A N 1
ATOM 793 C CA . LYS A 1 101 ? -1.042 10.708 -15.548 1.00 87.44 101 LYS A CA 1
ATOM 794 C C . LYS A 1 101 ? -0.141 11.736 -16.233 1.00 87.44 101 LYS A C 1
ATOM 796 O O . LYS A 1 101 ? -0.498 12.235 -17.295 1.00 87.44 101 LYS A O 1
ATOM 801 N N . ALA A 1 102 ? 0.968 12.099 -15.592 1.00 82.69 102 ALA A N 1
ATOM 802 C CA . ALA A 1 102 ? 1.918 13.088 -16.088 1.00 82.69 102 ALA A CA 1
ATOM 803 C C . ALA A 1 102 ? 3.01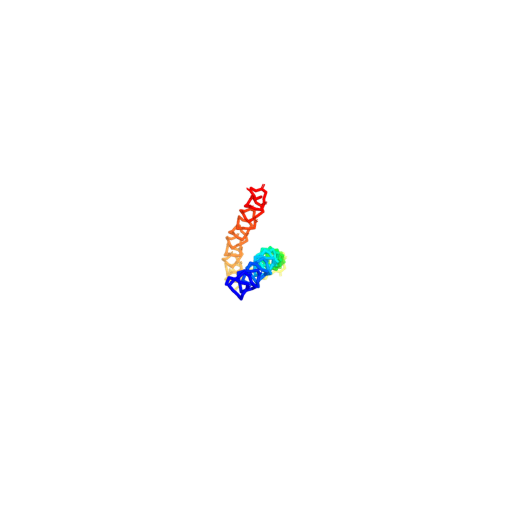4 12.498 -17.002 1.00 82.69 102 ALA A C 1
ATOM 805 O O . ALA A 1 102 ? 3.807 13.272 -17.542 1.00 82.69 102 ALA A O 1
ATOM 806 N N . GLN A 1 103 ? 3.077 11.167 -17.145 1.00 70.50 103 GLN A N 1
ATOM 807 C CA . GLN A 1 103 ? 3.975 10.441 -18.056 1.00 70.50 103 GLN A CA 1
ATOM 808 C C . GLN A 1 103 ? 3.268 10.106 -19.373 1.00 70.50 103 GLN A C 1
ATOM 810 O O . GLN A 1 103 ? 3.955 10.143 -20.418 1.00 70.50 103 GLN A O 1
#

Sequence (103 aa):
LEKLQAEHARCSQQIQQKQQQLETLMKQLEQQAEEILTTKIEALTASLCEKDANLALIQTTGPQNTASNQAVQKLTNEKETIQTQLRQLTFARDALAEQRKAQ

pLDDT: mean 95.05, std 4.44, range [70.5, 98.5]

InterPro domains:
  IPR019323 ELKS/Rab6-interacting/CAST family member 1 [PF10174] (2-93)